Protein AF-A0A4Q3EDJ7-F1 (afdb_monomer_lite)

Structure (mmCIF, N/CA/C/O backbone):
data_AF-A0A4Q3EDJ7-F1
#
_entry.id   AF-A0A4Q3EDJ7-F1
#
loop_
_atom_site.group_PDB
_atom_site.id
_atom_site.type_symbol
_atom_site.label_atom_id
_atom_site.label_alt_id
_atom_site.label_comp_id
_atom_site.label_asym_id
_atom_site.label_entity_id
_atom_site.label_seq_id
_atom_site.pdbx_PDB_ins_code
_atom_site.Cartn_x
_atom_site.Cartn_y
_atom_site.Cartn_z
_atom_site.occupancy
_atom_site.B_iso_or_equiv
_atom_site.auth_seq_id
_atom_site.auth_comp_id
_atom_site.auth_asym_id
_atom_site.auth_atom_id
_atom_site.pdbx_PDB_model_num
ATOM 1 N N . MET A 1 1 ? 50.046 72.895 -35.128 1.00 57.16 1 MET A N 1
ATOM 2 C CA . MET A 1 1 ? 50.143 71.939 -33.994 1.00 57.16 1 MET A CA 1
ATOM 3 C C . MET A 1 1 ? 48.824 71.659 -33.251 1.00 57.16 1 MET A C 1
ATOM 5 O O . MET A 1 1 ? 48.813 70.782 -32.400 1.00 57.16 1 MET A O 1
ATOM 9 N N . LYS A 1 2 ? 47.701 72.345 -33.540 1.00 60.38 2 LYS A N 1
ATOM 10 C CA . LYS A 1 2 ? 46.405 72.060 -32.883 1.00 60.38 2 LYS A CA 1
ATOM 11 C C . LYS A 1 2 ? 45.680 70.847 -33.495 1.00 60.38 2 LYS A C 1
ATOM 13 O O . LYS A 1 2 ? 45.170 70.021 -32.754 1.00 60.38 2 LYS A O 1
ATOM 18 N N . ILE A 1 3 ? 45.752 70.674 -34.821 1.00 72.62 3 ILE A N 1
ATOM 19 C CA . ILE A 1 3 ? 45.121 69.557 -35.559 1.00 72.62 3 ILE A CA 1
ATOM 20 C C . ILE A 1 3 ? 45.637 68.174 -35.114 1.00 72.62 3 ILE A C 1
ATOM 22 O O . ILE A 1 3 ? 44.866 67.239 -34.953 1.00 72.62 3 ILE A O 1
ATOM 26 N N . MET A 1 4 ? 46.937 68.078 -34.818 1.00 68.06 4 MET A N 1
ATOM 27 C CA . MET A 1 4 ? 47.592 66.849 -34.363 1.00 68.06 4 MET A CA 1
ATOM 28 C C . MET A 1 4 ? 47.142 66.460 -32.947 1.00 68.06 4 MET A C 1
ATOM 30 O O . MET A 1 4 ? 46.941 65.285 -32.671 1.00 68.06 4 MET A O 1
ATOM 34 N N . ARG A 1 5 ? 46.874 67.445 -32.075 1.00 71.31 5 ARG A N 1
ATOM 35 C CA . ARG A 1 5 ? 46.283 67.212 -30.746 1.00 71.31 5 ARG A CA 1
ATOM 36 C C . ARG A 1 5 ? 44.854 66.678 -30.830 1.00 71.31 5 ARG A C 1
ATOM 38 O O . ARG A 1 5 ? 44.512 65.801 -30.049 1.00 71.31 5 ARG A O 1
ATOM 45 N N . TYR A 1 6 ? 44.046 67.164 -31.773 1.00 77.25 6 TYR A N 1
ATOM 46 C CA . TYR A 1 6 ? 42.692 66.640 -31.984 1.00 77.25 6 TYR A CA 1
ATOM 47 C C . TYR A 1 6 ? 42.705 65.228 -32.584 1.00 77.25 6 TYR A C 1
ATOM 49 O O . TYR A 1 6 ? 41.901 64.399 -32.173 1.00 77.25 6 TYR A O 1
ATOM 57 N N . LEU A 1 7 ? 43.661 64.921 -33.469 1.00 79.31 7 LEU A N 1
ATOM 58 C CA . LEU A 1 7 ? 43.836 63.580 -34.037 1.00 79.31 7 LEU A CA 1
ATOM 59 C C . LEU A 1 7 ? 44.178 62.536 -32.957 1.00 79.31 7 LEU A C 1
ATOM 61 O O . LEU A 1 7 ? 43.566 61.473 -32.911 1.00 79.31 7 LEU A O 1
ATOM 65 N N . PHE A 1 8 ? 45.101 62.864 -32.046 1.00 77.62 8 PHE A N 1
ATOM 66 C CA . PHE A 1 8 ? 45.450 61.986 -30.921 1.00 77.62 8 PHE A CA 1
ATOM 67 C C . PHE A 1 8 ? 44.275 61.758 -29.959 1.00 77.62 8 PHE A C 1
ATOM 69 O O . PHE A 1 8 ? 44.103 60.654 -29.447 1.00 77.62 8 PHE A O 1
ATOM 76 N N . LEU A 1 9 ? 43.438 62.777 -29.749 1.00 79.44 9 LEU A N 1
ATOM 77 C CA . LEU A 1 9 ? 42.260 62.686 -28.882 1.00 79.44 9 LEU A CA 1
ATOM 78 C C . LEU A 1 9 ? 41.169 61.794 -29.500 1.00 79.44 9 LEU A C 1
ATOM 80 O O . LEU A 1 9 ? 40.526 61.020 -28.798 1.00 79.44 9 LEU A O 1
ATOM 84 N N . LEU A 1 10 ? 41.018 61.841 -30.825 1.00 78.88 10 LEU A N 1
ATOM 85 C CA . LEU A 1 10 ? 40.053 61.026 -31.565 1.00 78.88 10 LEU A CA 1
ATOM 86 C C . LEU A 1 10 ? 40.478 59.547 -31.610 1.00 78.88 10 LEU A C 1
ATOM 88 O O . LEU A 1 10 ? 39.661 58.665 -31.360 1.00 78.88 10 LEU A O 1
ATOM 92 N N . ILE A 1 11 ? 41.773 59.275 -31.808 1.00 78.31 11 ILE A N 1
ATOM 93 C CA . ILE A 1 11 ? 42.342 57.916 -31.749 1.00 78.31 11 ILE A CA 1
ATOM 94 C C . ILE A 1 11 ? 42.199 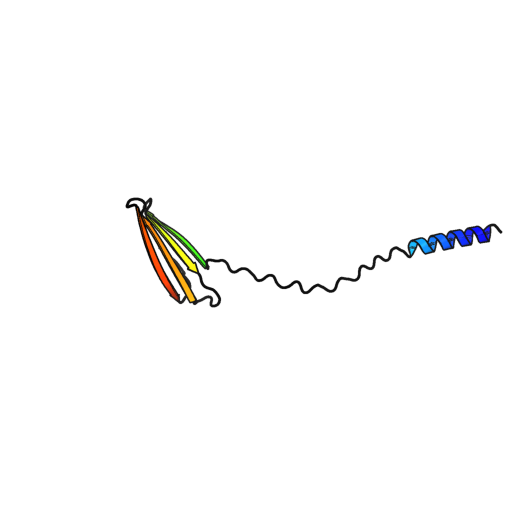57.319 -30.342 1.00 78.31 11 ILE A C 1
ATOM 96 O O . ILE A 1 11 ? 41.789 56.169 -30.202 1.00 78.31 11 ILE A O 1
ATOM 100 N N . SER A 1 12 ? 42.451 58.109 -29.293 1.00 72.44 12 SER A N 1
ATOM 101 C CA . SER A 1 12 ? 42.245 57.675 -27.903 1.00 72.44 12 SER A CA 1
ATOM 102 C C . SER A 1 12 ? 40.789 57.308 -27.603 1.00 72.44 12 SER A C 1
ATOM 104 O O . SER A 1 12 ? 40.548 56.452 -26.757 1.00 72.44 12 SER A O 1
ATOM 106 N N . CYS A 1 13 ? 39.823 57.943 -28.267 1.00 69.00 13 CYS A N 1
ATOM 107 C CA . CYS A 1 13 ? 38.403 57.666 -28.061 1.00 69.00 13 CYS A CA 1
ATOM 108 C C . CYS A 1 13 ? 37.968 56.359 -28.751 1.00 69.00 13 CYS A C 1
ATOM 110 O O . CYS A 1 13 ? 37.155 55.619 -28.208 1.00 69.00 13 CYS A O 1
ATOM 112 N N . ILE A 1 14 ? 38.567 56.029 -29.901 1.00 70.75 14 ILE A N 1
ATOM 113 C CA . ILE A 1 14 ? 38.276 54.794 -30.650 1.00 70.75 14 ILE A CA 1
ATOM 114 C C . ILE A 1 14 ? 38.814 53.552 -29.918 1.00 70.75 14 ILE A C 1
ATOM 116 O O . ILE A 1 14 ? 38.141 52.525 -29.883 1.00 70.75 14 ILE A O 1
ATOM 120 N N . VAL A 1 15 ? 39.981 53.646 -29.268 1.00 67.06 15 VAL A N 1
ATOM 121 C CA . VAL A 1 15 ? 40.573 52.519 -28.513 1.00 67.06 15 VAL A CA 1
ATOM 122 C C . VAL A 1 15 ? 39.733 52.134 -27.284 1.00 67.06 15 VAL A C 1
ATOM 124 O O . VAL A 1 15 ? 39.692 50.963 -26.920 1.00 67.06 15 VAL A O 1
ATOM 127 N N . MET A 1 16 ? 38.999 53.078 -26.684 1.00 63.62 16 MET A N 1
ATOM 128 C CA . MET A 1 16 ? 38.133 52.803 -25.524 1.00 63.62 16 MET A CA 1
ATOM 129 C C . MET A 1 16 ? 36.836 52.061 -25.895 1.00 63.62 16 MET A C 1
ATOM 131 O O . MET A 1 16 ? 36.245 51.423 -25.031 1.00 63.62 16 MET A O 1
ATOM 135 N N . ILE A 1 17 ? 36.397 52.110 -27.160 1.00 62.22 17 ILE A N 1
ATOM 136 C CA . ILE A 1 17 ? 35.177 51.421 -27.629 1.00 62.22 17 ILE A CA 1
ATOM 137 C C . ILE A 1 17 ? 35.462 49.944 -27.964 1.00 62.22 17 ILE A C 1
ATOM 139 O O . ILE A 1 17 ? 34.565 49.112 -27.893 1.00 62.22 17 ILE A O 1
ATOM 143 N N . SER A 1 18 ? 36.719 49.592 -28.259 1.00 56.09 18 SER A N 1
ATOM 144 C CA . SER A 1 18 ? 37.128 48.228 -28.635 1.00 56.09 18 SER A CA 1
ATOM 145 C C . SER A 1 18 ? 37.339 47.274 -27.447 1.00 56.09 18 SER A C 1
ATOM 147 O O . SER A 1 18 ? 37.693 46.121 -27.663 1.00 56.09 18 SER A O 1
ATOM 149 N N . CYS A 1 19 ? 37.151 47.733 -26.205 1.00 57.19 19 CYS A N 1
ATOM 150 C CA . CYS A 1 19 ? 37.275 46.909 -24.993 1.00 57.19 19 CYS A CA 1
ATOM 151 C C . CYS A 1 19 ? 35.902 46.500 -24.418 1.00 57.19 19 CYS A C 1
ATOM 153 O O . CYS A 1 19 ? 35.768 46.260 -23.223 1.00 57.19 19 CYS A O 1
ATOM 155 N N . CYS A 1 20 ? 34.874 46.465 -25.269 1.00 57.25 20 CYS A N 1
ATOM 156 C CA . CYS A 1 20 ? 33.562 45.891 -24.972 1.00 57.25 20 CYS A CA 1
ATOM 157 C C . CYS A 1 20 ? 33.271 44.748 -25.951 1.00 57.25 20 CYS A C 1
ATOM 159 O O . CYS A 1 20 ? 32.238 44.742 -26.608 1.00 57.25 20 CYS A O 1
ATOM 161 N N . ASP A 1 21 ? 34.191 43.793 -26.046 1.00 57.72 21 ASP A N 1
ATOM 162 C CA . ASP A 1 21 ? 33.863 42.448 -26.512 1.00 57.72 21 ASP A CA 1
ATOM 163 C C . ASP A 1 21 ? 33.980 41.508 -25.312 1.00 57.72 21 ASP A C 1
ATOM 165 O O . ASP A 1 21 ? 34.960 40.791 -25.121 1.00 57.72 21 ASP A O 1
ATOM 169 N N . ASP A 1 22 ? 32.945 41.529 -24.469 1.00 57.66 22 ASP A N 1
ATOM 170 C CA . ASP A 1 22 ? 32.610 40.381 -23.627 1.00 57.66 22 ASP A CA 1
ATOM 171 C C . ASP A 1 22 ? 31.923 39.335 -24.518 1.00 57.66 22 ASP A C 1
ATOM 173 O O . ASP A 1 22 ? 30.758 38.966 -24.337 1.00 57.66 22 ASP A O 1
ATOM 177 N N . GLU A 1 23 ? 32.660 38.833 -25.510 1.00 60.09 23 GLU A N 1
ATOM 178 C CA . GLU A 1 23 ? 32.347 37.567 -26.156 1.00 60.09 23 GLU A CA 1
ATOM 179 C C . GLU A 1 23 ? 32.616 36.470 -25.131 1.00 60.09 23 GLU A C 1
ATOM 181 O O . GLU A 1 23 ? 33.638 35.784 -25.145 1.00 60.09 23 GLU A O 1
ATOM 186 N N . LYS A 1 24 ? 31.697 36.326 -24.173 1.00 54.97 24 LYS A N 1
ATOM 187 C CA . LYS A 1 24 ? 31.663 35.166 -23.295 1.00 54.97 24 LYS A CA 1
ATOM 188 C C . LYS A 1 24 ? 31.664 33.954 -24.225 1.00 54.97 24 LYS A C 1
ATOM 190 O O . LYS A 1 24 ? 30.687 33.796 -24.965 1.00 54.97 24 LYS A O 1
ATOM 195 N N . PRO A 1 25 ? 32.705 33.097 -24.214 1.00 52.91 25 PRO A N 1
ATOM 196 C CA . PRO A 1 25 ? 32.663 31.875 -24.991 1.00 52.91 25 PRO A CA 1
ATOM 197 C C . PRO A 1 25 ? 31.393 31.173 -24.543 1.00 52.91 25 PRO A C 1
ATOM 199 O O . PRO A 1 25 ? 31.202 30.985 -23.336 1.00 52.91 25 PRO A O 1
ATOM 202 N N . LEU A 1 26 ? 30.490 30.882 -25.483 1.00 53.28 26 LEU A N 1
ATOM 203 C CA . LEU A 1 26 ? 29.342 30.028 -25.224 1.00 53.28 26 LEU A CA 1
ATOM 204 C C . LEU A 1 26 ? 29.915 28.775 -24.582 1.00 53.28 26 LEU A C 1
ATOM 206 O O . LEU A 1 26 ? 30.556 27.966 -25.253 1.00 53.28 26 LEU A O 1
ATOM 210 N N . ALA A 1 27 ? 29.780 28.696 -23.257 1.00 52.81 27 ALA A N 1
ATOM 211 C CA . ALA A 1 27 ? 30.256 27.576 -22.486 1.00 52.81 27 ALA A CA 1
ATOM 212 C C . ALA A 1 27 ? 29.651 26.359 -23.167 1.00 52.81 27 ALA A C 1
ATOM 214 O O . ALA A 1 27 ? 28.424 26.274 -23.287 1.00 52.81 27 ALA A O 1
ATOM 215 N N . ALA A 1 28 ? 30.525 25.496 -23.695 1.00 57.84 28 ALA A N 1
ATOM 216 C CA . ALA A 1 28 ? 30.145 24.206 -24.229 1.00 57.84 28 ALA A CA 1
ATOM 217 C C . ALA A 1 28 ? 29.097 23.645 -23.280 1.00 57.84 28 ALA A C 1
ATOM 219 O O . ALA A 1 28 ? 29.359 23.587 -22.076 1.00 57.84 28 ALA A O 1
ATOM 220 N N . ILE A 1 29 ? 27.902 23.376 -23.813 1.00 57.50 29 ILE A N 1
ATOM 221 C CA . ILE A 1 29 ? 26.754 22.891 -23.057 1.00 57.50 29 ILE A CA 1
ATOM 222 C C . ILE A 1 29 ? 27.290 21.746 -22.216 1.00 57.50 29 ILE A C 1
ATOM 224 O O . ILE A 1 29 ? 27.622 20.682 -22.740 1.00 57.50 29 ILE A O 1
ATOM 228 N N . ALA A 1 30 ? 27.495 22.016 -20.928 1.00 58.72 30 ALA A N 1
ATOM 229 C CA . ALA A 1 30 ? 27.977 21.014 -20.015 1.00 58.72 30 ALA A CA 1
ATOM 230 C C . ALA A 1 30 ? 26.930 19.914 -20.104 1.00 58.72 30 ALA A C 1
ATOM 232 O O . ALA A 1 30 ? 25.747 20.180 -19.859 1.00 58.72 30 ALA A O 1
ATOM 233 N N . ASN A 1 31 ? 27.353 18.718 -20.524 1.00 62.06 31 ASN A N 1
ATOM 234 C CA . ASN A 1 31 ? 26.581 17.494 -20.385 1.00 62.06 31 ASN A CA 1
ATOM 235 C C . ASN A 1 31 ? 26.285 17.360 -18.897 1.00 62.06 31 ASN A C 1
ATOM 237 O O . ASN A 1 31 ? 27.042 16.754 -18.141 1.00 62.06 31 ASN A O 1
ATOM 241 N N . THR A 1 32 ? 25.222 18.029 -18.470 1.00 64.75 32 THR A N 1
ATOM 242 C CA . THR A 1 32 ? 24.764 18.017 -17.101 1.00 64.75 32 THR A CA 1
ATOM 243 C C . THR A 1 32 ? 24.344 16.573 -16.903 1.00 64.75 32 THR A C 1
ATOM 245 O O . THR A 1 32 ? 23.470 16.108 -17.646 1.00 64.75 32 THR A O 1
ATOM 248 N N . PRO A 1 33 ? 25.013 15.814 -16.018 1.00 70.75 33 PRO A N 1
ATOM 249 C CA . PRO A 1 33 ? 24.669 14.421 -15.814 1.00 70.75 33 PRO A CA 1
ATOM 250 C C . PRO A 1 33 ? 23.184 14.380 -15.480 1.00 70.75 33 PRO A C 1
ATOM 252 O O . PRO A 1 33 ? 22.729 15.065 -14.562 1.00 70.75 33 PRO A O 1
ATOM 255 N N . LYS A 1 34 ? 22.419 13.652 -16.301 1.00 73.62 34 LYS A N 1
ATOM 256 C CA . LYS A 1 34 ? 20.977 13.504 -16.135 1.00 73.62 34 LYS A CA 1
ATOM 257 C C . LYS A 1 34 ? 20.753 13.024 -14.709 1.00 73.62 34 LYS A C 1
ATOM 259 O O . LYS A 1 34 ? 21.133 11.899 -14.384 1.00 73.62 34 LYS A O 1
ATOM 264 N N . ILE A 1 35 ? 20.202 13.900 -13.869 1.00 72.81 35 ILE A N 1
ATOM 265 C CA . ILE A 1 35 ? 19.928 13.590 -12.469 1.00 72.81 35 ILE A CA 1
ATOM 266 C C . ILE A 1 35 ? 19.096 12.306 -12.482 1.00 72.81 35 ILE A C 1
ATOM 268 O O . ILE A 1 35 ? 18.060 12.276 -13.161 1.00 72.81 35 ILE A O 1
ATOM 272 N N . PRO A 1 36 ? 19.562 11.221 -11.838 1.00 71.75 36 PRO A N 1
ATOM 273 C CA . PRO A 1 36 ? 18.820 9.978 -11.835 1.00 71.75 36 PRO A CA 1
ATOM 274 C C . PRO A 1 36 ? 17.460 10.261 -11.208 1.00 71.75 36 PRO A C 1
ATOM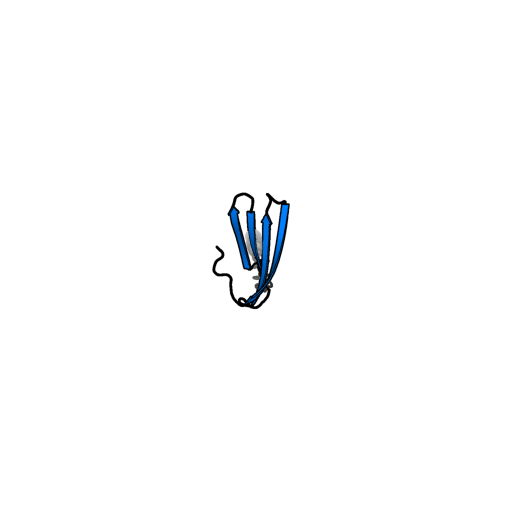 276 O O . PRO A 1 36 ? 17.369 10.745 -10.081 1.00 71.75 36 PRO A O 1
ATOM 279 N N . VAL A 1 37 ? 16.403 10.012 -11.981 1.00 75.81 37 VAL A N 1
ATOM 280 C CA . VAL A 1 37 ? 15.028 10.156 -11.510 1.00 75.81 37 VAL A CA 1
ATOM 281 C C . VAL A 1 37 ? 14.871 9.191 -10.344 1.00 75.81 37 VAL A C 1
ATOM 283 O O . VAL A 1 37 ? 14.895 7.973 -10.536 1.00 75.81 37 VAL A O 1
ATOM 286 N N . VAL A 1 38 ? 14.769 9.735 -9.133 1.00 73.19 38 VAL A N 1
ATOM 287 C CA . VAL A 1 38 ? 14.507 8.948 -7.931 1.00 73.19 38 VAL A CA 1
ATOM 288 C C . VAL A 1 38 ? 13.129 8.330 -8.119 1.00 73.19 38 VAL A C 1
ATOM 290 O O . VAL A 1 38 ? 12.124 9.035 -8.183 1.00 73.19 38 VAL A O 1
ATOM 293 N N . GLN A 1 39 ? 13.089 7.011 -8.298 1.00 70.94 39 GLN A N 1
ATOM 294 C CA . GLN A 1 39 ? 11.827 6.287 -8.386 1.00 70.94 39 GLN A CA 1
ATOM 295 C C . GLN A 1 39 ? 11.108 6.422 -7.042 1.00 70.94 39 GLN A C 1
ATOM 297 O O . GLN A 1 39 ? 11.744 6.290 -5.993 1.00 70.94 39 GLN A O 1
ATOM 302 N N . ALA A 1 40 ? 9.804 6.706 -7.080 1.00 77.94 40 ALA A N 1
ATOM 303 C CA . ALA A 1 40 ? 8.991 6.769 -5.872 1.00 77.94 40 ALA A CA 1
ATOM 304 C C . ALA A 1 40 ? 9.166 5.469 -5.060 1.00 77.94 40 ALA A C 1
ATOM 306 O O . ALA A 1 40 ? 9.234 4.390 -5.659 1.00 77.94 40 ALA A O 1
ATOM 307 N N . PRO A 1 41 ? 9.268 5.552 -3.720 1.00 79.94 41 PRO A N 1
ATOM 308 C CA . PRO A 1 41 ? 9.530 4.382 -2.882 1.00 79.94 41 PRO A CA 1
ATOM 309 C C . PRO A 1 41 ? 8.421 3.331 -3.006 1.00 79.94 41 PRO A C 1
ATOM 311 O O . PRO A 1 41 ? 8.712 2.136 -3.017 1.00 79.94 41 PRO A O 1
ATOM 314 N N . PHE A 1 42 ? 7.176 3.783 -3.179 1.00 88.75 42 PHE A N 1
ATOM 315 C CA . PHE A 1 42 ? 6.011 2.941 -3.414 1.00 88.75 42 PHE A CA 1
ATOM 316 C C . PHE A 1 42 ? 5.434 3.202 -4.803 1.00 88.75 42 PHE A C 1
ATOM 318 O O . PHE A 1 42 ? 5.356 4.345 -5.256 1.00 88.75 42 PHE A O 1
ATOM 325 N N . ARG A 1 43 ? 5.028 2.126 -5.478 1.00 88.06 43 ARG A N 1
ATOM 326 C CA . ARG A 1 43 ? 4.332 2.179 -6.773 1.00 88.06 43 ARG A CA 1
ATOM 327 C C . ARG A 1 43 ? 2.824 2.299 -6.594 1.00 88.06 43 ARG A C 1
ATOM 329 O O . ARG A 1 43 ? 2.158 2.903 -7.425 1.00 88.06 43 ARG A O 1
ATOM 336 N N . TYR A 1 44 ? 2.312 1.726 -5.510 1.00 91.00 44 TYR A N 1
ATOM 337 C CA . TYR A 1 44 ? 0.917 1.799 -5.108 1.00 91.00 44 TYR A CA 1
ATOM 338 C C . TYR A 1 44 ? 0.853 2.013 -3.602 1.00 91.00 44 TYR A C 1
ATOM 340 O O . TYR A 1 44 ? 1.569 1.342 -2.857 1.00 91.00 44 TYR A O 1
ATOM 348 N N . GLN A 1 45 ? -0.006 2.932 -3.182 1.00 93.69 45 GLN A N 1
ATOM 349 C CA . GLN A 1 45 ? -0.338 3.170 -1.789 1.00 93.69 45 GLN A CA 1
ATOM 350 C C . GLN A 1 45 ? -1.816 3.540 -1.721 1.00 93.69 45 GLN A C 1
ATOM 352 O O . GLN A 1 45 ? -2.235 4.514 -2.348 1.00 93.69 45 GLN A O 1
ATOM 357 N N . LYS A 1 46 ? -2.600 2.771 -0.969 1.00 94.38 46 LYS A N 1
ATOM 358 C CA . LYS A 1 46 ? -4.015 3.058 -0.726 1.00 94.38 46 LYS A CA 1
ATOM 359 C C . LYS A 1 46 ? -4.362 2.690 0.708 1.00 94.38 46 LYS A C 1
ATOM 361 O O . LYS A 1 46 ? -4.033 1.594 1.146 1.00 94.38 46 LYS A O 1
ATOM 366 N N . HIS A 1 47 ? -5.031 3.606 1.397 1.00 94.94 47 HIS A N 1
ATOM 367 C CA . HIS A 1 47 ? -5.673 3.338 2.677 1.00 94.94 47 HIS A CA 1
ATOM 368 C C . HIS A 1 47 ? -7.152 3.034 2.436 1.00 94.94 47 HIS A C 1
ATOM 370 O O . HIS A 1 47 ? -7.799 3.730 1.647 1.00 94.94 47 HIS A O 1
ATOM 376 N N . ILE A 1 48 ? -7.680 2.010 3.101 1.00 94.94 48 ILE A N 1
ATOM 377 C CA . ILE A 1 48 ? -9.096 1.644 3.075 1.00 94.94 48 ILE A CA 1
ATOM 378 C C . ILE A 1 48 ? -9.563 1.454 4.505 1.00 94.94 48 ILE A C 1
ATOM 380 O O . ILE A 1 48 ? -9.036 0.616 5.229 1.00 94.94 48 ILE A O 1
ATOM 384 N N . GLU A 1 49 ? -10.588 2.199 4.888 1.00 93.81 49 GLU A N 1
ATOM 385 C CA . GLU A 1 49 ? -11.259 2.024 6.167 1.00 93.81 49 GLU A CA 1
ATOM 386 C C . GLU A 1 49 ? -12.547 1.228 5.940 1.00 93.81 49 GLU A C 1
ATOM 388 O O . GLU A 1 49 ? -13.420 1.654 5.183 1.00 93.81 49 GLU A O 1
ATOM 393 N N . VAL A 1 50 ? -12.649 0.052 6.565 1.00 93.31 50 VAL A N 1
ATOM 394 C CA . VAL A 1 50 ? -13.829 -0.825 6.433 1.00 93.31 50 VAL A CA 1
ATOM 395 C C . VAL A 1 50 ? -14.888 -0.513 7.489 1.00 93.31 50 VAL A C 1
ATOM 397 O O . VAL A 1 50 ? -16.084 -0.662 7.249 1.00 93.31 50 VAL A O 1
ATOM 400 N N . SER A 1 51 ? -14.458 -0.048 8.660 1.00 92.88 51 SER A N 1
ATOM 401 C CA . SER A 1 51 ? -15.311 0.464 9.731 1.00 92.88 51 SER A CA 1
ATOM 402 C C . SER A 1 51 ? -14.496 1.412 10.611 1.00 92.88 51 SER A C 1
ATOM 404 O O . SER A 1 51 ? -13.271 1.307 10.592 1.00 92.88 51 SER A O 1
ATOM 406 N N . PRO A 1 52 ? -15.126 2.277 11.428 1.00 93.38 52 PRO A N 1
ATOM 407 C CA . PRO A 1 52 ? -14.399 3.192 12.302 1.00 93.38 52 PRO A CA 1
ATOM 408 C C . PRO A 1 52 ? -13.336 2.469 13.128 1.00 93.38 52 PRO A C 1
ATOM 410 O O . PRO A 1 52 ? -13.652 1.587 13.928 1.00 93.38 52 PRO A O 1
ATOM 413 N N . GLY A 1 53 ? -12.074 2.827 12.902 1.00 91.88 53 GLY A N 1
ATOM 414 C CA . GLY A 1 53 ? -10.951 2.247 13.632 1.00 91.88 53 GLY A CA 1
ATOM 415 C C . GLY A 1 53 ? -10.492 0.863 13.160 1.00 91.88 53 GLY A C 1
ATOM 416 O O . GLY A 1 53 ? -9.626 0.291 13.819 1.00 91.88 53 GLY A O 1
ATOM 417 N N . ASN A 1 54 ? -11.030 0.343 12.055 1.00 95.31 54 ASN A N 1
ATOM 418 C CA . ASN A 1 54 ? -10.574 -0.866 11.372 1.00 95.31 54 ASN A CA 1
ATOM 419 C C . ASN A 1 54 ? -10.176 -0.508 9.931 1.00 95.31 54 ASN A C 1
ATOM 421 O O . ASN A 1 54 ? -11.035 -0.272 9.073 1.00 95.31 54 ASN A O 1
ATOM 425 N N . GLY A 1 55 ? -8.871 -0.428 9.685 1.00 95.88 55 GLY A N 1
ATOM 426 C CA . GLY A 1 55 ? -8.312 0.059 8.430 1.00 95.88 55 GLY A CA 1
ATOM 427 C C . GLY A 1 55 ? -7.215 -0.835 7.871 1.00 95.88 55 GLY A C 1
ATOM 428 O O . GLY A 1 55 ? -6.551 -1.573 8.598 1.00 95.88 55 GLY A O 1
ATOM 429 N N . PHE A 1 56 ? -7.021 -0.736 6.562 1.00 96.81 56 PHE A N 1
ATOM 430 C CA . PHE A 1 56 ? -6.003 -1.442 5.805 1.00 96.81 56 PHE A CA 1
ATOM 431 C C . PHE A 1 56 ? -5.165 -0.450 5.002 1.00 96.81 56 PHE A C 1
ATOM 433 O O . PHE A 1 56 ? -5.701 0.298 4.186 1.00 96.81 56 PHE A O 1
ATOM 440 N N . ASP A 1 57 ? -3.847 -0.483 5.180 1.00 96.00 57 ASP A N 1
ATOM 441 C CA . ASP A 1 57 ? -2.898 0.186 4.293 1.00 96.00 57 ASP A CA 1
ATOM 442 C C . ASP A 1 57 ? -2.290 -0.827 3.332 1.00 96.00 57 ASP A C 1
ATOM 444 O O . ASP A 1 57 ? -1.609 -1.767 3.741 1.00 96.00 57 ASP A O 1
ATOM 448 N N . ILE A 1 58 ? -2.515 -0.618 2.040 1.00 95.69 58 ILE A N 1
ATOM 449 C CA . ILE A 1 58 ? -2.003 -1.458 0.966 1.00 95.69 58 ILE A CA 1
ATOM 450 C C . ILE A 1 58 ? -0.855 -0.726 0.288 1.00 95.69 58 ILE A C 1
ATOM 452 O O . ILE A 1 58 ? -1.037 0.349 -0.286 1.00 95.69 58 ILE A O 1
ATOM 456 N N . LEU A 1 59 ? 0.325 -1.334 0.324 1.00 94.62 59 LEU A N 1
ATOM 457 C CA . LEU A 1 59 ? 1.573 -0.788 -0.188 1.00 94.62 59 LEU A CA 1
ATOM 458 C C . LEU A 1 59 ? 2.178 -1.759 -1.200 1.00 94.62 59 LEU A C 1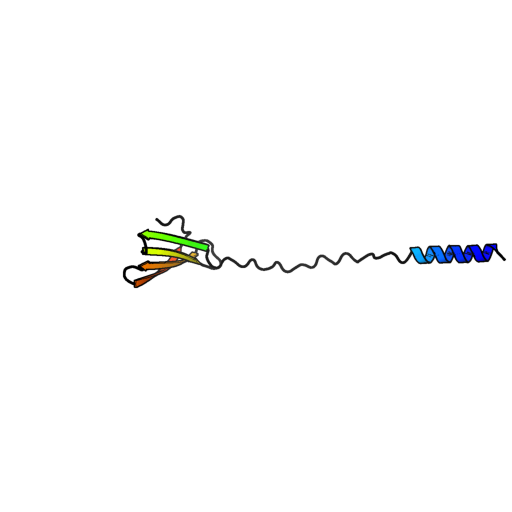
ATOM 460 O O . LEU A 1 59 ? 2.244 -2.959 -0.947 1.00 94.62 59 LEU A O 1
ATOM 464 N N . SER A 1 60 ? 2.688 -1.244 -2.318 1.00 93.31 60 SER A N 1
ATOM 465 C CA . SER A 1 60 ? 3.552 -2.022 -3.210 1.00 93.31 60 SER A CA 1
ATOM 466 C C . SER A 1 60 ? 4.845 -1.298 -3.530 1.00 93.31 60 SER A C 1
ATOM 468 O O . SER A 1 60 ? 4.879 -0.074 -3.692 1.00 93.31 60 SER A O 1
ATOM 470 N N . TRP A 1 61 ? 5.919 -2.066 -3.657 1.00 91.50 61 TRP A N 1
ATOM 471 C CA . TRP A 1 61 ? 7.230 -1.558 -4.040 1.00 9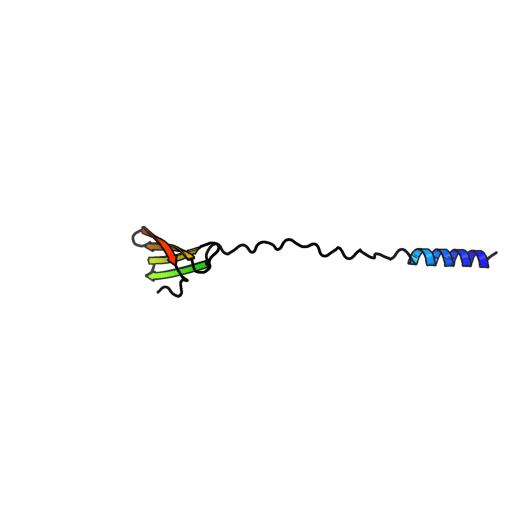1.50 61 TRP A CA 1
ATOM 472 C C . TRP A 1 61 ? 7.963 -2.555 -4.930 1.00 91.50 61 TRP A C 1
ATOM 474 O O . TRP A 1 61 ? 7.596 -3.716 -5.073 1.00 91.50 61 TRP A O 1
ATOM 484 N N . GLY A 1 62 ? 9.024 -2.070 -5.561 1.00 87.12 62 GLY A N 1
ATOM 485 C CA . GLY A 1 62 ? 9.873 -2.862 -6.436 1.00 87.12 62 GLY A CA 1
ATOM 486 C C . GLY A 1 62 ? 10.759 -1.947 -7.264 1.00 87.12 62 GLY A C 1
ATOM 487 O O . GLY A 1 62 ? 10.345 -0.855 -7.665 1.00 87.12 62 GLY A O 1
ATOM 488 N N . ARG A 1 63 ? 11.983 -2.384 -7.554 1.00 81.12 63 ARG A N 1
ATOM 489 C CA . ARG A 1 63 ? 12.901 -1.682 -8.464 1.00 81.12 63 ARG A CA 1
ATOM 490 C C . ARG A 1 63 ? 13.014 -2.469 -9.764 1.00 81.12 63 ARG A C 1
ATOM 492 O O . ARG A 1 63 ? 12.991 -3.692 -9.747 1.00 81.12 63 ARG A O 1
ATOM 499 N N . GLY A 1 64 ? 13.151 -1.772 -10.888 1.00 77.19 64 GLY A N 1
ATOM 500 C CA . GLY A 1 64 ? 13.304 -2.418 -12.195 1.00 77.19 64 GLY A CA 1
ATOM 501 C C . GLY A 1 64 ? 11.968 -2.718 -12.878 1.00 77.19 64 GLY A C 1
ATOM 502 O O . GLY A 1 64 ? 11.295 -1.784 -13.313 1.00 77.19 64 GLY A O 1
ATOM 503 N N . ALA A 1 65 ? 11.613 -4.000 -13.015 1.00 72.00 65 ALA A N 1
ATOM 504 C CA . ALA A 1 65 ? 10.455 -4.457 -13.790 1.00 72.00 65 ALA A CA 1
ATOM 505 C C . ALA A 1 65 ? 9.147 -3.844 -13.274 1.00 72.00 65 ALA A C 1
ATOM 507 O O . ALA A 1 65 ? 8.910 -3.851 -12.070 1.00 72.00 65 ALA A O 1
ATOM 508 N N . LYS A 1 66 ? 8.299 -3.317 -14.169 1.00 76.25 66 LYS A N 1
ATOM 509 C CA . LYS A 1 66 ? 7.012 -2.695 -13.795 1.00 76.25 66 LYS A CA 1
ATOM 510 C C . LYS A 1 66 ? 5.988 -3.705 -13.273 1.00 76.25 66 LYS A C 1
ATOM 512 O O . LYS A 1 66 ? 5.120 -3.326 -12.500 1.00 76.25 66 LYS A O 1
ATOM 517 N N . GLU A 1 67 ? 6.142 -4.962 -13.667 1.00 82.75 67 GLU A N 1
ATOM 518 C CA . GLU A 1 67 ? 5.180 -6.041 -13.438 1.00 82.75 67 GLU A CA 1
ATOM 519 C C . GLU A 1 67 ? 5.601 -6.992 -12.316 1.00 82.75 67 GLU A C 1
ATOM 521 O O . GLU A 1 67 ? 4.874 -7.920 -12.018 1.00 82.75 67 GLU A O 1
ATOM 526 N N . VAL A 1 68 ? 6.760 -6.794 -11.687 1.00 88.38 68 VAL A N 1
ATOM 527 C CA . VAL A 1 68 ? 7.182 -7.620 -10.548 1.00 88.38 68 VAL A CA 1
ATOM 528 C C . VAL A 1 68 ? 7.568 -6.712 -9.393 1.00 88.38 68 VAL A C 1
ATOM 530 O O . VAL A 1 68 ? 8.218 -5.674 -9.583 1.00 88.38 68 VAL A O 1
ATOM 533 N N . GLY A 1 69 ? 7.146 -7.086 -8.193 1.00 91.81 69 GLY A N 1
ATOM 534 C CA . GLY A 1 69 ? 7.421 -6.358 -6.969 1.00 91.81 69 GLY A CA 1
ATOM 535 C C . GLY A 1 69 ? 7.014 -7.151 -5.738 1.00 91.81 69 GLY A C 1
ATOM 536 O O . GLY A 1 69 ? 6.908 -8.371 -5.772 1.00 91.81 69 GLY A O 1
ATOM 537 N N . ALA A 1 70 ? 6.780 -6.431 -4.655 1.00 92.88 70 ALA A N 1
ATOM 538 C CA . ALA A 1 70 ? 6.269 -6.972 -3.410 1.00 92.88 70 ALA A CA 1
ATOM 539 C C . ALA A 1 70 ? 5.086 -6.133 -2.919 1.00 92.88 70 ALA A C 1
ATOM 541 O O . ALA A 1 70 ? 4.941 -4.957 -3.275 1.00 92.88 70 ALA A O 1
ATOM 542 N N . LEU A 1 71 ? 4.255 -6.771 -2.105 1.00 94.62 71 LEU A N 1
ATOM 543 C CA . LEU A 1 71 ? 3.047 -6.249 -1.490 1.00 94.62 71 LEU A CA 1
ATOM 544 C C . LEU A 1 71 ? 3.184 -6.308 0.036 1.00 94.62 71 LEU A C 1
ATOM 546 O O . LEU A 1 71 ? 3.686 -7.287 0.592 1.00 94.62 71 LEU A O 1
ATOM 550 N N . LEU A 1 72 ? 2.687 -5.276 0.710 1.00 95.81 72 LEU A N 1
ATOM 551 C CA . LEU A 1 72 ? 2.490 -5.230 2.156 1.00 95.81 72 LEU A CA 1
ATOM 552 C C . LEU A 1 72 ? 1.093 -4.693 2.428 1.00 95.81 72 LEU A C 1
ATOM 554 O O . LEU A 1 72 ? 0.742 -3.610 1.965 1.00 95.81 72 LEU A O 1
ATOM 558 N N . ILE A 1 73 ? 0.322 -5.454 3.189 1.00 96.19 73 ILE A N 1
ATOM 559 C CA . ILE A 1 73 ? -0.974 -5.056 3.719 1.00 96.19 73 ILE A CA 1
ATOM 560 C C . ILE A 1 73 ? -0.804 -4.912 5.227 1.00 96.19 73 ILE A C 1
ATOM 562 O O . ILE A 1 73 ? -0.456 -5.878 5.911 1.00 96.19 73 ILE A O 1
ATOM 566 N N . LEU A 1 74 ? -1.026 -3.705 5.734 1.00 96.94 74 LEU A N 1
ATOM 567 C CA . LEU A 1 74 ? -1.043 -3.407 7.160 1.00 96.94 74 LEU A CA 1
ATOM 568 C C . LEU A 1 74 ? -2.497 -3.317 7.597 1.00 96.94 74 LEU A C 1
ATOM 570 O O . LEU A 1 74 ? -3.219 -2.440 7.139 1.00 96.94 74 LEU A O 1
ATOM 574 N N . HIS A 1 75 ? -2.925 -4.225 8.460 1.00 97.19 75 HIS A N 1
ATOM 575 C CA . HIS A 1 75 ? -4.235 -4.188 9.091 1.00 97.19 75 HIS A CA 1
ATOM 576 C C . HIS A 1 75 ? -4.107 -3.544 10.469 1.00 97.19 75 HIS A C 1
ATOM 578 O O . HIS A 1 75 ? -3.275 -3.961 11.273 1.00 97.19 75 HIS A O 1
ATOM 584 N N . SER A 1 76 ? -4.923 -2.527 10.726 1.00 96.94 76 SER A N 1
ATOM 585 C CA . SER A 1 76 ? -5.000 -1.824 12.000 1.00 96.94 76 SER A CA 1
ATOM 586 C C . SER A 1 76 ? -6.422 -1.911 12.536 1.00 96.94 76 SER A C 1
ATOM 588 O O . SER A 1 76 ? -7.317 -1.244 12.017 1.00 96.94 76 SER A O 1
ATOM 590 N N . ASP A 1 77 ? -6.614 -2.672 13.610 1.00 96.19 77 ASP A N 1
ATOM 591 C CA . ASP A 1 77 ? -7.838 -2.699 14.404 1.00 96.19 77 ASP A CA 1
ATOM 592 C C . ASP A 1 77 ? -7.585 -2.007 15.748 1.00 96.19 77 ASP A C 1
ATOM 594 O O . ASP A 1 77 ? -7.103 -2.587 16.722 1.00 96.19 77 ASP A O 1
ATOM 598 N N . SER A 1 78 ? -7.934 -0.728 15.804 1.00 92.31 78 SER A N 1
ATOM 599 C CA . SER A 1 78 ? -7.765 0.096 17.001 1.00 92.31 78 SER A CA 1
ATOM 600 C C . SER A 1 78 ? -8.742 -0.251 18.126 1.00 92.31 78 SER A C 1
ATOM 602 O O . SER A 1 78 ? -8.442 0.045 19.282 1.00 92.31 78 SER A O 1
ATOM 604 N N . SER A 1 79 ? -9.871 -0.905 17.828 1.00 91.38 79 SER A N 1
ATOM 605 C CA . SER A 1 79 ? -10.834 -1.317 18.857 1.00 91.38 79 SER A CA 1
ATOM 606 C C . SER A 1 79 ? -10.283 -2.472 19.687 1.00 91.38 79 SER A C 1
ATOM 608 O O . SER A 1 79 ? -10.425 -2.478 20.908 1.00 91.38 79 SER A O 1
ATOM 610 N N . ASN A 1 80 ? -9.611 -3.420 19.030 1.00 94.12 80 ASN A N 1
ATOM 611 C CA . ASN A 1 80 ? -8.976 -4.561 19.691 1.00 94.12 80 ASN A CA 1
ATOM 612 C C . ASN A 1 80 ? -7.483 -4.344 19.988 1.00 94.12 80 ASN A C 1
ATOM 614 O O . ASN A 1 80 ? -6.859 -5.206 20.605 1.00 94.12 80 ASN A O 1
ATOM 618 N N . MET A 1 81 ? -6.921 -3.191 19.598 1.00 93.06 81 MET A N 1
ATOM 619 C CA . MET A 1 81 ? -5.481 -2.895 19.642 1.00 93.06 81 MET A CA 1
ATOM 620 C C . MET A 1 81 ? -4.644 -3.956 18.913 1.00 93.06 81 MET A C 1
ATOM 622 O O . MET A 1 81 ? -3.544 -4.297 19.353 1.00 93.06 81 MET A O 1
ATOM 626 N N . ASP A 1 82 ? -5.180 -4.477 17.813 1.00 95.94 82 ASP A N 1
ATOM 627 C CA . ASP A 1 82 ? -4.555 -5.526 17.021 1.00 95.94 82 ASP A CA 1
ATOM 628 C C . ASP A 1 82 ? -3.987 -4.953 15.720 1.00 95.94 82 ASP A C 1
ATOM 630 O O . ASP A 1 82 ? -4.593 -4.101 15.063 1.00 95.94 82 ASP A O 1
ATOM 634 N N . TYR A 1 83 ? -2.792 -5.417 15.366 1.00 95.69 83 TYR A N 1
ATOM 635 C CA . TYR A 1 83 ? -2.033 -4.940 14.219 1.00 95.69 83 TYR A CA 1
ATOM 636 C C . TYR A 1 83 ? -1.425 -6.133 13.501 1.00 95.69 83 TYR A C 1
ATOM 638 O O . TYR A 1 83 ? -0.424 -6.706 13.938 1.00 95.69 83 TYR A O 1
ATOM 646 N N . THR A 1 84 ? -2.025 -6.497 12.374 1.00 96.50 84 THR A N 1
ATOM 647 C CA . THR A 1 84 ? -1.580 -7.640 11.580 1.00 96.50 84 THR A CA 1
ATOM 648 C C . THR A 1 84 ? -0.917 -7.162 10.298 1.00 96.50 84 THR A C 1
ATOM 650 O O . THR A 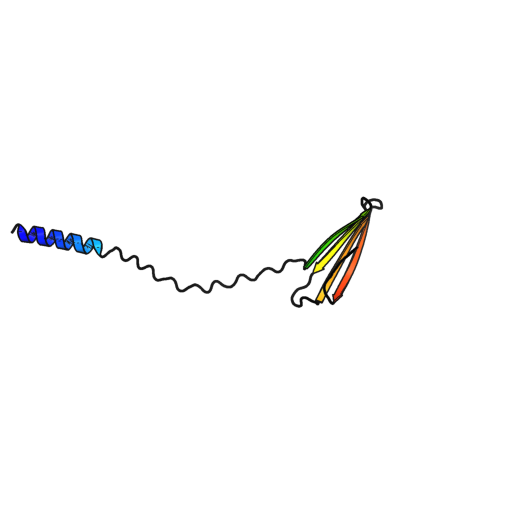1 84 ? -1.300 -6.160 9.700 1.00 96.50 84 THR A O 1
ATOM 653 N N . THR A 1 85 ? 0.104 -7.892 9.856 1.00 96.94 85 THR A N 1
ATOM 654 C CA . THR A 1 85 ? 0.799 -7.604 8.601 1.00 96.94 85 THR A CA 1
ATOM 655 C C . THR A 1 85 ? 0.751 -8.816 7.692 1.00 96.94 85 THR A C 1
ATOM 657 O O . THR A 1 85 ? 1.006 -9.939 8.117 1.00 96.94 85 THR A O 1
ATOM 660 N N . THR A 1 86 ? 0.402 -8.582 6.431 1.00 96.38 86 THR A N 1
ATOM 661 C CA 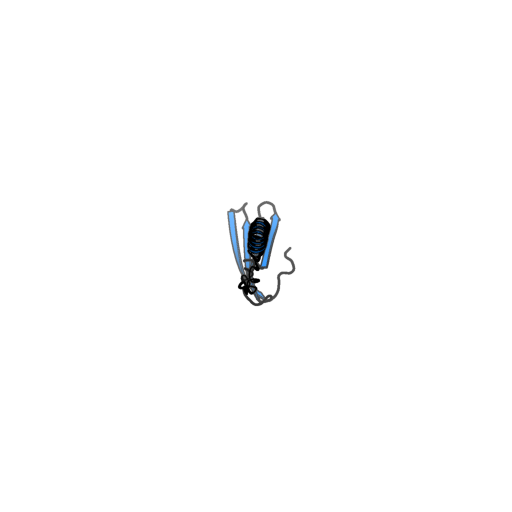. THR A 1 86 ? 0.447 -9.596 5.378 1.00 96.38 86 THR A CA 1
ATOM 662 C C . THR A 1 86 ? 1.412 -9.127 4.308 1.00 96.38 86 THR A C 1
ATOM 664 O O . THR A 1 86 ? 1.257 -8.039 3.756 1.00 96.38 86 THR A O 1
ATOM 667 N N . THR A 1 87 ? 2.421 -9.939 4.020 1.00 96.25 87 THR A N 1
ATOM 668 C CA . THR A 1 87 ? 3.399 -9.685 2.962 1.00 96.25 87 THR A CA 1
ATOM 669 C C . THR A 1 87 ? 3.265 -10.721 1.861 1.00 96.25 87 THR A C 1
ATOM 671 O O . THR A 1 87 ? 2.833 -11.849 2.097 1.00 96.25 87 THR A O 1
ATOM 674 N N . GLY A 1 88 ? 3.650 -10.344 0.648 1.00 94.62 88 GLY A N 1
ATOM 675 C CA . GLY A 1 88 ? 3.688 -11.270 -0.473 1.00 94.62 88 GLY A CA 1
ATOM 676 C C . GLY A 1 88 ? 4.458 -10.714 -1.656 1.00 94.62 88 GLY A C 1
ATOM 677 O O . GLY A 1 88 ? 4.709 -9.510 -1.744 1.00 94.62 88 GLY A O 1
ATOM 678 N N . ASP A 1 89 ? 4.813 -11.602 -2.572 1.00 94.00 89 ASP A N 1
ATOM 679 C CA . ASP A 1 89 ? 5.334 -11.211 -3.874 1.00 94.00 89 ASP A CA 1
ATOM 680 C C . ASP A 1 89 ? 4.172 -10.760 -4.768 1.00 94.00 89 ASP A C 1
ATOM 682 O O . ASP A 1 89 ? 3.063 -11.294 -4.701 1.00 94.00 89 ASP A O 1
ATOM 686 N N . LEU A 1 90 ? 4.420 -9.743 -5.589 1.00 90.81 90 LEU A N 1
ATOM 687 C CA . LEU A 1 90 ? 3.445 -9.197 -6.523 1.00 90.81 90 LEU A CA 1
ATOM 688 C C . LEU A 1 90 ? 3.911 -9.474 -7.948 1.00 90.81 90 LEU A C 1
ATOM 690 O O . LEU A 1 90 ? 4.930 -8.937 -8.386 1.00 90.81 90 LEU A O 1
ATOM 694 N N . GLU A 1 91 ? 3.116 -10.250 -8.677 1.00 91.38 91 GLU A N 1
ATOM 695 C CA . GLU A 1 91 ? 3.246 -10.434 -10.118 1.00 91.38 91 GLU A CA 1
ATOM 696 C C . GLU A 1 91 ? 2.052 -9.756 -10.806 1.00 91.38 91 GLU A C 1
ATOM 698 O O . GLU A 1 91 ? 0.897 -10.143 -10.642 1.00 91.38 91 GLU A O 1
ATOM 703 N N . GLY A 1 92 ? 2.332 -8.663 -11.508 1.00 87.88 92 GLY A N 1
ATOM 704 C CA . GLY A 1 92 ? 1.376 -7.752 -12.124 1.00 87.88 92 GLY A CA 1
ATOM 705 C C . GLY A 1 92 ? 1.347 -6.362 -11.480 1.00 87.88 92 GLY A C 1
ATOM 706 O O . GLY A 1 92 ? 2.316 -5.876 -10.896 1.00 87.88 92 GLY A O 1
ATOM 707 N N . THR A 1 93 ? 0.220 -5.669 -11.644 1.00 87.12 93 THR A N 1
ATOM 708 C CA . THR A 1 93 ? -0.044 -4.341 -11.068 1.00 87.12 93 THR A CA 1
ATOM 709 C C . THR A 1 93 ? -1.371 -4.374 -10.321 1.00 87.12 93 THR A C 1
ATOM 711 O O . THR A 1 93 ? -2.333 -4.973 -10.794 1.00 87.12 93 THR A O 1
ATOM 714 N N . ILE A 1 94 ? -1.430 -3.717 -9.162 1.00 89.00 94 ILE A N 1
ATOM 715 C CA . ILE A 1 94 ? -2.660 -3.594 -8.373 1.00 89.00 94 ILE A CA 1
ATOM 716 C C . ILE A 1 94 ? -3.617 -2.661 -9.117 1.00 89.00 94 ILE A C 1
ATOM 718 O O . ILE A 1 94 ? -3.303 -1.490 -9.325 1.00 89.00 94 ILE A O 1
ATOM 722 N N . VAL A 1 95 ? -4.767 -3.192 -9.532 1.00 89.50 95 VAL A N 1
ATOM 723 C CA . VAL A 1 95 ? -5.789 -2.432 -10.268 1.00 89.50 95 VAL A CA 1
ATOM 724 C C . VAL A 1 95 ? -6.790 -1.803 -9.307 1.00 89.50 95 VAL A C 1
ATOM 726 O O . VAL A 1 95 ? -7.076 -0.614 -9.416 1.00 89.50 95 VAL A O 1
ATOM 729 N N . ASP A 1 96 ? -7.291 -2.585 -8.351 1.00 85.62 96 ASP A N 1
ATOM 730 C CA . ASP A 1 96 ? -8.241 -2.114 -7.351 1.00 85.62 96 ASP A CA 1
ATOM 731 C C . ASP A 1 96 ? -8.121 -2.911 -6.050 1.00 85.62 96 ASP A C 1
ATOM 733 O O . ASP A 1 96 ? -7.562 -4.009 -6.022 1.00 85.62 96 ASP A O 1
ATOM 737 N N . VAL A 1 97 ? -8.642 -2.323 -4.980 1.00 85.75 97 VAL A N 1
ATOM 738 C CA . VAL A 1 97 ? -8.776 -2.916 -3.651 1.00 85.75 97 VAL A CA 1
ATOM 739 C C . VAL A 1 97 ? -10.080 -2.377 -3.060 1.00 85.75 97 VAL A C 1
ATOM 741 O O . VAL A 1 97 ? -10.268 -1.154 -3.047 1.00 85.75 97 VAL A O 1
ATOM 744 N N . TYR A 1 98 ? -10.956 -3.266 -2.600 1.00 80.19 98 TYR A N 1
ATOM 745 C CA . TYR A 1 98 ? -12.289 -2.969 -2.071 1.00 80.19 98 TYR A CA 1
ATOM 746 C C . TYR A 1 98 ? -12.599 -3.824 -0.844 1.00 80.19 98 TYR A C 1
ATOM 748 O O . TYR A 1 98 ? -11.989 -4.911 -0.720 1.00 80.19 98 TYR A O 1
#

pLDDT: mean 81.13, std 14.17, range [52.81, 97.19]

Radius of gyration: 35.31 Å; chains: 1; bounding box: 66×83×55 Å

Sequence (98 aa):
MKIMRYLFLLISCIVMISCCDDEKPLAAIANTPKIPVVQAPFRYQKHIEVSPGNGFDILSWGRGAKEVGALLILHSDSSNMDYTTTTGDLEGTIVDVY

Foldseek 3Di:
DVVVVVVVVVVVVVVVVVPPPPVPPPPDPPPPPPDPDPPDQWPDWDKDDPDVQWIKIWTWGDPDDPQWTKIKIWTTRPVVRDIDIDIDIGGGDQPDDD

Secondary structure (DSSP, 8-state):
-HHHHHHHHHHHHHHHHTT---------------------S-SEEEEEEEETTEEEEEEEE-SS-TTEEEEEEEEEETTTTEEEEEEEEEES------